Protein AF-A0A536JU07-F1 (afdb_monomer)

Secondary structure (DSSP, 8-state):
-----PPPGGGEEEETTTTEEEEEEEEEEEEE-SSHHHHHTTTTSTT-----EEEEEEEEEEEEEEEEEEEEEETTTTEEEEEEEEEEEEEEEEEETTEEEE--SSS---S--EEEEEE-GGGTT--

pLDDT: mean 91.34, std 8.55, range [46.34, 98.5]

Radius of gyration: 18.4 Å; Cα contacts (8 Å, |Δi|>4): 247; chains: 1; bounding box: 50×33×42 Å

Foldseek 3Di:
DDDDDDDDPVQWDDDVVQQKIKGWDFFDKDWALPDDCQQQVPPPDGNDHHDTFIKTKIKIKMWHAFPDWDWDADVVQQKTKIKTWTDMFMWMKMDTVVDIDTDDRPPDDDPTDMDIDMDDRVCSVPD

Structure (mmCIF, N/CA/C/O backbone):
data_AF-A0A536JU07-F1
#
_entry.id   AF-A0A536JU07-F1
#
loop_
_atom_site.group_PDB
_atom_site.id
_atom_site.type_symbol
_atom_site.label_atom_id
_atom_site.label_alt_id
_atom_site.label_comp_id
_atom_site.label_asym_id
_atom_site.label_entity_id
_atom_site.label_seq_id
_atom_site.pdbx_PDB_ins_code
_atom_site.Cartn_x
_atom_site.Cartn_y
_atom_site.Cartn_z
_atom_site.occupancy
_atom_site.B_iso_or_equiv
_atom_site.auth_seq_id
_atom_site.auth_comp_id
_atom_site.auth_asym_id
_atom_site.auth_atom_id
_atom_site.pdbx_PDB_model_num
ATOM 1 N N . MET A 1 1 ? -3.794 5.407 8.564 1.00 46.34 1 MET A N 1
ATOM 2 C CA . MET A 1 1 ? -2.808 5.156 9.635 1.00 46.34 1 MET A CA 1
ATOM 3 C C . MET A 1 1 ? -2.312 3.735 9.500 1.00 46.34 1 MET A C 1
ATOM 5 O O . MET A 1 1 ? -3.129 2.852 9.273 1.00 46.34 1 MET A O 1
ATOM 9 N N . PHE A 1 2 ? -0.996 3.550 9.573 1.00 47.53 2 PHE A N 1
ATOM 10 C CA . PHE A 1 2 ? -0.356 2.268 9.321 1.00 47.53 2 PHE A CA 1
ATOM 11 C C . PHE A 1 2 ? -0.272 1.451 10.603 1.00 47.53 2 PHE A C 1
ATOM 13 O O . PHE A 1 2 ? 0.464 1.775 11.529 1.00 47.53 2 PHE A O 1
ATOM 20 N N . TRP A 1 3 ? -1.045 0.378 10.620 1.00 63.59 3 TRP A N 1
ATOM 21 C CA . TRP A 1 3 ? -0.853 -0.753 11.511 1.00 63.59 3 TRP A CA 1
ATOM 22 C C . TRP A 1 3 ? -0.206 -1.841 10.684 1.00 63.59 3 TRP A C 1
ATOM 24 O O . TRP A 1 3 ? -0.701 -2.158 9.600 1.00 63.59 3 TRP A O 1
ATOM 34 N N . THR A 1 4 ? 0.856 -2.443 11.195 1.00 74.94 4 THR A N 1
ATOM 35 C CA . THR A 1 4 ? 1.378 -3.657 10.581 1.00 74.94 4 THR A CA 1
ATOM 36 C C . THR A 1 4 ? 0.538 -4.818 11.081 1.00 74.94 4 THR A C 1
ATOM 38 O O . THR A 1 4 ? 0.648 -5.229 12.235 1.00 74.94 4 THR A O 1
ATOM 41 N N . ILE A 1 5 ? -0.332 -5.329 10.219 1.00 87.00 5 ILE A N 1
ATOM 42 C CA . ILE A 1 5 ? -0.992 -6.614 10.432 1.00 87.00 5 ILE A CA 1
ATOM 43 C C . ILE A 1 5 ? -0.338 -7.647 9.525 1.00 87.00 5 ILE A C 1
ATOM 45 O O . ILE A 1 5 ? 0.077 -7.337 8.407 1.00 87.00 5 ILE A O 1
ATOM 49 N N . ARG A 1 6 ? -0.262 -8.891 9.994 1.00 88.56 6 ARG A N 1
ATOM 50 C CA . ARG A 1 6 ? 0.163 -9.996 9.140 1.00 88.56 6 ARG A CA 1
ATOM 51 C C . ARG A 1 6 ? -0.971 -10.332 8.175 1.00 88.56 6 ARG A C 1
ATOM 53 O O . ARG A 1 6 ? -2.030 -10.778 8.610 1.00 88.56 6 ARG A O 1
ATOM 60 N N . ALA A 1 7 ? -0.734 -10.146 6.882 1.00 90.44 7 ALA A N 1
ATOM 61 C CA . ALA A 1 7 ? -1.598 -10.708 5.855 1.00 90.44 7 ALA A CA 1
ATOM 62 C C . ALA A 1 7 ? -1.365 -12.229 5.769 1.00 90.44 7 ALA A C 1
ATOM 64 O O . ALA A 1 7 ? -0.208 -12.664 5.821 1.00 90.44 7 ALA A O 1
ATOM 65 N N . PRO A 1 8 ? -2.419 -13.055 5.660 1.00 93.50 8 PRO A N 1
ATOM 66 C CA . PRO A 1 8 ? -2.246 -14.444 5.267 1.00 93.50 8 PRO A CA 1
ATOM 67 C C . PRO A 1 8 ? -1.720 -14.496 3.829 1.00 93.50 8 PRO A C 1
ATOM 69 O O . PRO A 1 8 ? -2.009 -13.614 3.025 1.00 93.50 8 PRO A O 1
ATOM 72 N N . GLU A 1 9 ? -0.975 -15.543 3.489 1.00 93.94 9 GLU A N 1
ATOM 73 C CA . GLU A 1 9 ? -0.433 -15.722 2.135 1.00 93.94 9 GLU A CA 1
ATOM 74 C C . GLU A 1 9 ? -1.542 -15.707 1.071 1.00 93.94 9 GLU A C 1
ATOM 76 O O . GLU A 1 9 ? -1.408 -15.069 0.034 1.00 93.94 9 GLU A O 1
ATOM 81 N N . SER A 1 10 ? -2.701 -16.290 1.389 1.00 95.75 10 SER A N 1
ATOM 82 C CA . SER A 1 10 ? -3.889 -16.294 0.529 1.00 95.75 10 SER A CA 1
ATOM 83 C C . SER A 1 10 ? -4.526 -14.921 0.292 1.00 95.75 10 SER A C 1
ATOM 85 O O . SER A 1 10 ? -5.389 -14.798 -0.573 1.00 95.75 10 SER A O 1
ATOM 87 N N . ALA A 1 11 ? -4.149 -13.884 1.046 1.00 96.50 11 ALA A N 1
ATOM 88 C CA . ALA A 1 11 ? -4.634 -12.531 0.793 1.00 96.50 11 ALA A CA 1
ATOM 89 C C . ALA A 1 11 ? -3.946 -11.888 -0.414 1.00 96.50 11 ALA A C 1
ATOM 91 O O . ALA A 1 11 ? -4.477 -10.913 -0.948 1.00 96.50 11 ALA A O 1
ATOM 92 N N . VAL A 1 12 ? -2.778 -12.393 -0.823 1.00 96.31 12 VAL A N 1
ATOM 93 C CA . VAL A 1 12 ? -1.932 -11.779 -1.846 1.00 96.31 12 VAL A CA 1
ATOM 94 C C . VAL A 1 12 ? -1.738 -12.744 -3.008 1.00 96.31 12 VAL A C 1
ATOM 96 O O . VAL A 1 12 ? -1.229 -13.847 -2.853 1.00 96.31 12 VAL A O 1
ATOM 99 N N . HIS A 1 13 ? -2.100 -12.293 -4.202 1.00 97.75 13 HIS A N 1
ATOM 100 C CA . HIS A 1 13 ? -1.826 -13.000 -5.447 1.00 97.75 13 HIS A CA 1
ATOM 101 C C . HIS A 1 13 ? -1.081 -12.070 -6.394 1.00 97.75 13 HIS A C 1
ATOM 103 O O . HIS A 1 13 ? -1.496 -10.926 -6.582 1.00 97.75 13 HIS A O 1
ATOM 109 N N . VAL A 1 14 ? 0.002 -12.556 -6.995 1.00 97.44 14 VAL A N 1
ATOM 110 C CA . VAL A 1 14 ? 0.839 -11.789 -7.921 1.00 97.44 14 VAL A CA 1
ATOM 111 C C . VAL A 1 14 ? 1.114 -12.639 -9.152 1.00 97.44 14 VAL A C 1
ATOM 113 O O . VAL A 1 14 ? 1.513 -13.793 -9.032 1.00 97.44 14 VAL A O 1
ATOM 116 N N . ASP A 1 15 ? 0.919 -12.049 -10.323 1.00 97.56 15 ASP A N 1
ATOM 117 C CA . ASP A 1 15 ? 1.295 -12.605 -11.617 1.00 97.56 15 ASP A CA 1
ATOM 118 C C . ASP A 1 15 ? 2.089 -11.529 -12.370 1.00 97.56 15 ASP A C 1
ATOM 120 O O . ASP A 1 15 ? 1.526 -10.587 -12.941 1.00 97.56 15 ASP A O 1
ATOM 124 N N . LEU A 1 16 ? 3.418 -11.635 -12.295 1.00 96.50 16 LEU A N 1
ATOM 125 C CA . LEU A 1 16 ? 4.340 -10.674 -12.905 1.00 96.50 16 LEU A CA 1
ATOM 126 C C . LEU A 1 16 ? 4.366 -10.797 -14.435 1.00 96.50 16 LEU A C 1
ATOM 128 O O . LEU A 1 16 ? 4.585 -9.804 -15.128 1.00 96.50 16 LEU A O 1
ATOM 132 N N . ASP A 1 17 ? 4.072 -11.971 -14.991 1.00 95.06 17 ASP A N 1
ATOM 133 C CA . ASP A 1 17 ? 4.015 -12.151 -16.442 1.00 95.06 17 ASP A CA 1
ATOM 134 C C . ASP A 1 17 ? 2.824 -11.391 -17.021 1.00 95.06 17 ASP A C 1
ATOM 136 O O . ASP A 1 17 ? 2.964 -10.659 -18.004 1.00 95.06 17 ASP A O 1
ATOM 140 N N . ARG A 1 18 ? 1.670 -11.464 -16.351 1.00 96.88 18 ARG A N 1
ATOM 141 C CA . ARG A 1 18 ? 0.456 -10.722 -16.717 1.00 96.88 18 ARG A CA 1
ATOM 142 C C . ARG A 1 18 ? 0.445 -9.275 -16.230 1.00 96.88 18 ARG A C 1
ATOM 144 O O . ARG A 1 18 ? -0.440 -8.520 -16.628 1.00 96.88 18 ARG A O 1
ATOM 151 N N . GLY A 1 19 ? 1.395 -8.876 -15.385 1.00 97.25 19 GLY A N 1
ATOM 152 C CA . GLY A 1 19 ? 1.430 -7.540 -14.796 1.00 97.25 19 GLY A CA 1
ATOM 153 C C . GLY A 1 19 ? 0.225 -7.259 -13.896 1.00 97.25 19 GLY A C 1
ATOM 154 O O . GLY A 1 19 ? -0.321 -6.155 -13.918 1.00 97.25 19 GLY A O 1
ATOM 155 N N . THR A 1 20 ? -0.230 -8.269 -13.151 1.00 98.38 20 THR A N 1
ATOM 156 C CA . 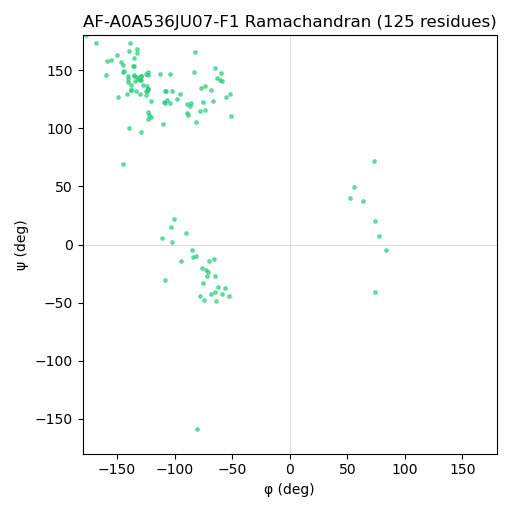THR A 1 20 ? -1.393 -8.160 -12.264 1.00 98.38 20 THR A CA 1
ATOM 157 C C . THR A 1 20 ? -1.062 -8.570 -10.840 1.00 98.38 20 THR A C 1
ATOM 159 O O . THR A 1 20 ? -0.289 -9.497 -10.610 1.00 98.38 20 THR A O 1
ATOM 162 N N . ALA A 1 21 ? -1.703 -7.921 -9.875 1.00 98.38 21 ALA A N 1
ATOM 163 C CA . ALA A 1 21 ? -1.685 -8.364 -8.489 1.00 98.38 21 ALA A CA 1
ATOM 164 C C . ALA A 1 21 ? -3.010 -8.047 -7.800 1.00 98.38 21 ALA A C 1
ATOM 166 O O . ALA A 1 21 ? -3.740 -7.139 -8.201 1.00 98.38 21 ALA A O 1
ATOM 167 N N . ARG A 1 22 ? -3.313 -8.785 -6.736 1.00 98.12 22 ARG A N 1
ATOM 168 C CA . ARG A 1 22 ? -4.461 -8.534 -5.873 1.00 98.12 22 ARG A CA 1
ATOM 169 C C . ARG A 1 22 ? -4.066 -8.706 -4.419 1.00 98.12 22 ARG A C 1
ATOM 171 O O . ARG A 1 22 ? -3.473 -9.721 -4.067 1.00 98.12 22 ARG A O 1
ATOM 178 N N . TYR A 1 23 ? -4.454 -7.747 -3.588 1.00 97.06 23 TYR A N 1
ATOM 179 C CA . TYR A 1 23 ? -4.369 -7.839 -2.138 1.00 97.06 23 TYR A CA 1
ATOM 180 C C . TYR A 1 23 ? -5.755 -7.648 -1.524 1.00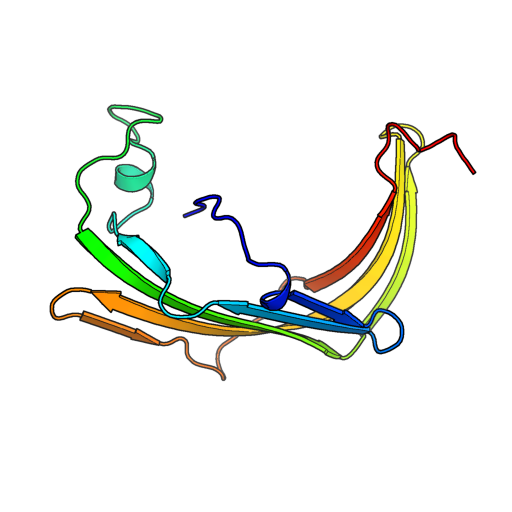 97.06 23 TYR A C 1
ATOM 182 O O . TYR A 1 23 ? -6.321 -6.554 -1.576 1.00 97.06 23 TYR A O 1
ATOM 190 N N . ARG A 1 24 ? -6.307 -8.716 -0.943 1.00 97.62 24 ARG A N 1
ATOM 191 C CA . ARG A 1 24 ? -7.656 -8.725 -0.376 1.00 97.62 24 ARG A CA 1
ATOM 192 C C . ARG A 1 24 ? -7.657 -9.170 1.077 1.00 97.62 24 ARG A C 1
ATOM 194 O O . ARG A 1 24 ? -7.185 -10.253 1.395 1.00 97.62 24 ARG A O 1
ATOM 201 N N . MET A 1 25 ? -8.288 -8.373 1.930 1.00 96.25 25 MET A N 1
ATOM 202 C CA . MET A 1 25 ? -8.537 -8.705 3.330 1.00 96.25 25 MET A CA 1
ATOM 203 C C . MET A 1 25 ? -9.992 -8.406 3.672 1.00 96.25 25 MET A C 1
ATOM 205 O O . MET A 1 25 ? -10.570 -7.434 3.183 1.00 96.25 25 MET A O 1
ATOM 209 N N . THR A 1 26 ? -10.589 -9.237 4.516 1.00 96.00 26 THR A N 1
ATOM 210 C CA . THR A 1 26 ? -11.986 -9.104 4.933 1.00 96.00 26 THR A CA 1
ATOM 211 C C . THR A 1 26 ? -12.093 -9.153 6.444 1.00 96.00 26 THR A C 1
ATOM 213 O O . THR A 1 26 ? -11.337 -9.874 7.092 1.00 96.00 26 THR A O 1
ATOM 216 N N . ASP A 1 27 ? -13.035 -8.384 6.980 1.00 94.81 27 ASP A N 1
ATOM 217 C CA . ASP A 1 27 ? -13.419 -8.380 8.393 1.00 94.81 27 ASP A CA 1
ATOM 218 C C . ASP A 1 27 ? -12.244 -8.205 9.369 1.00 94.81 27 ASP A C 1
ATOM 220 O O . ASP A 1 27 ? -12.168 -8.817 10.435 1.00 94.81 27 ASP A O 1
ATOM 224 N N . VAL A 1 28 ? -11.303 -7.332 9.008 1.00 94.38 28 VAL A N 1
ATOM 225 C CA . VAL A 1 28 ? -10.135 -7.030 9.831 1.00 94.38 28 VAL A CA 1
ATOM 226 C C . VAL A 1 28 ? -10.538 -6.094 10.962 1.00 94.38 28 VAL A C 1
ATOM 228 O O . VAL A 1 28 ? -10.892 -4.937 10.727 1.00 94.38 28 VAL A O 1
ATOM 231 N N . GLY A 1 29 ? -10.435 -6.580 12.198 1.00 93.00 29 GLY A N 1
ATOM 232 C CA . GLY A 1 29 ? -10.614 -5.765 13.395 1.00 93.00 29 GLY A CA 1
ATOM 233 C C . GLY A 1 29 ? -9.499 -4.729 13.537 1.00 93.00 29 GLY A C 1
ATOM 234 O O . GLY A 1 29 ? -8.319 -5.077 13.590 1.00 93.00 29 GLY A O 1
ATOM 235 N N . LEU A 1 30 ? -9.874 -3.455 13.621 1.00 90.50 30 LEU A N 1
ATOM 236 C CA . LEU A 1 30 ? -8.970 -2.320 13.774 1.00 90.50 30 LEU A CA 1
ATOM 237 C C . LEU A 1 30 ? -9.461 -1.376 14.878 1.00 90.50 30 LEU A C 1
ATOM 239 O O . LEU A 1 30 ? -10.570 -1.484 15.399 1.00 90.50 30 LEU A O 1
ATOM 243 N N . ARG A 1 31 ? -8.585 -0.448 15.264 1.00 90.81 31 ARG A N 1
ATOM 244 C CA . ARG A 1 31 ? -8.912 0.654 16.169 1.00 90.81 31 ARG A CA 1
ATOM 245 C C . ARG A 1 31 ? -9.048 1.933 15.352 1.00 90.81 31 ARG A C 1
ATOM 247 O O . ARG A 1 31 ? -8.094 2.324 14.683 1.00 90.81 31 ARG A O 1
ATOM 254 N N . ASP A 1 32 ? -10.200 2.589 15.414 1.00 90.19 32 ASP A N 1
ATOM 255 C CA . ASP A 1 32 ? -10.389 3.926 14.856 1.00 90.19 32 ASP A CA 1
ATOM 256 C C . ASP A 1 32 ? -10.045 4.990 15.908 1.00 90.19 32 ASP A C 1
ATOM 258 O O . ASP A 1 32 ? -10.628 5.033 16.991 1.00 90.19 32 ASP A O 1
ATOM 262 N N . TYR A 1 33 ? -9.072 5.842 15.593 1.00 91.44 33 TYR A N 1
ATOM 263 C CA . TYR A 1 33 ? -8.620 6.938 16.455 1.00 91.44 33 TYR A CA 1
ATOM 264 C C . TYR A 1 33 ? -9.159 8.300 15.995 1.00 91.44 33 TYR A C 1
ATOM 266 O O . TYR A 1 33 ? -8.801 9.323 16.578 1.00 91.44 33 TYR A O 1
ATOM 274 N N . GLY A 1 34 ? -9.984 8.341 14.946 1.00 89.62 34 GLY A N 1
ATOM 275 C CA . GLY A 1 34 ? -10.631 9.533 14.398 1.00 89.62 34 GLY A CA 1
ATOM 276 C C . GLY A 1 34 ? -9.707 10.463 13.607 1.00 89.62 34 GLY A C 1
ATOM 277 O O . GLY A 1 34 ? -10.096 10.973 12.562 1.00 89.62 34 GLY A O 1
ATOM 278 N N . ASN A 1 35 ? -8.475 10.695 14.066 1.00 90.31 35 ASN A N 1
ATOM 279 C CA . ASN A 1 35 ? -7.500 11.535 13.369 1.00 90.31 35 ASN A CA 1
ATOM 280 C C . ASN A 1 35 ? -6.056 11.088 13.626 1.00 90.31 35 ASN A C 1
ATOM 282 O O . ASN A 1 35 ? -5.780 10.364 14.582 1.00 90.31 35 ASN A O 1
ATOM 286 N N . LEU A 1 36 ? -5.138 11.556 12.770 1.00 90.56 36 LEU A N 1
ATOM 287 C CA . LEU A 1 36 ? -3.715 11.212 12.815 1.00 90.56 36 LEU A CA 1
ATOM 288 C C . LEU A 1 36 ? -3.023 11.665 14.109 1.00 90.56 36 LEU A C 1
ATOM 290 O O . LEU A 1 36 ? -2.168 10.945 14.607 1.00 90.56 36 LEU A O 1
ATOM 294 N N . ALA A 1 37 ? -3.387 12.819 14.667 1.00 92.75 37 ALA A N 1
ATOM 295 C CA . ALA A 1 37 ? -2.756 13.331 15.881 1.00 92.75 37 ALA A CA 1
ATOM 296 C C . ALA A 1 37 ? -3.019 12.406 17.083 1.00 92.75 37 ALA A C 1
ATOM 298 O O . ALA A 1 37 ? -2.080 11.973 17.742 1.00 92.75 37 ALA A O 1
ATOM 299 N N . ASN A 1 38 ? -4.274 12.007 17.307 1.00 93.12 38 ASN A N 1
ATOM 300 C CA . ASN A 1 38 ? -4.666 11.078 18.374 1.00 93.12 38 ASN A CA 1
ATOM 301 C C . ASN A 1 38 ? -4.069 9.673 18.179 1.00 93.12 38 ASN A C 1
ATOM 303 O O . ASN A 1 38 ? -3.585 9.036 19.110 1.00 93.12 38 ASN A O 1
ATOM 307 N N . ALA A 1 39 ? -4.075 9.225 16.932 1.00 91.25 39 ALA A N 1
ATOM 308 C CA . ALA A 1 39 ? -3.502 7.989 16.431 1.00 91.25 39 ALA A CA 1
ATOM 309 C C . ALA A 1 39 ? -2.027 7.749 16.790 1.00 91.25 39 ALA A C 1
ATOM 311 O O . ALA A 1 39 ? -1.656 6.640 17.168 1.00 91.25 39 ALA A O 1
ATOM 312 N N . ILE A 1 40 ? -1.195 8.785 16.662 1.00 91.94 40 ILE A N 1
ATOM 313 C CA . ILE A 1 40 ? 0.253 8.712 16.927 1.00 91.94 40 ILE A CA 1
ATOM 314 C C . ILE A 1 40 ? 0.663 9.498 18.181 1.00 91.94 40 ILE A C 1
ATOM 316 O O . ILE A 1 40 ? 1.850 9.615 18.476 1.00 91.94 40 ILE A O 1
ATOM 320 N N . GLY A 1 41 ? -0.312 10.040 18.916 1.00 92.06 41 GLY A N 1
ATOM 321 C CA . GLY A 1 41 ? -0.117 10.760 20.172 1.00 92.06 41 GLY A CA 1
ATOM 322 C C . GLY A 1 41 ? 0.473 12.168 20.042 1.00 92.06 41 GLY A C 1
ATOM 323 O O . GLY A 1 41 ? 1.014 12.689 21.011 1.00 92.06 41 GLY A O 1
ATOM 324 N N . LEU A 1 42 ? 0.396 12.821 18.881 1.00 91.38 42 LEU A N 1
ATOM 325 C CA . LEU A 1 42 ? 0.921 14.182 18.722 1.00 91.38 42 LEU A CA 1
ATOM 326 C C . LEU A 1 42 ? -0.065 15.267 19.195 1.00 91.38 42 LEU A C 1
ATOM 328 O O . LEU A 1 42 ? -1.274 15.110 19.034 1.00 91.38 42 LEU A O 1
ATOM 332 N N . PRO A 1 43 ? 0.440 16.404 19.717 1.00 89.81 43 PRO A N 1
ATOM 333 C CA . PRO A 1 43 ? 1.835 16.657 20.108 1.00 89.81 43 PRO A CA 1
ATOM 334 C C . PRO A 1 43 ? 2.168 16.161 21.531 1.00 89.81 43 PRO A C 1
ATOM 336 O O . PRO A 1 43 ? 3.331 16.152 21.916 1.00 89.81 43 PRO A O 1
ATOM 339 N N . ALA A 1 44 ? 1.160 15.781 22.322 1.00 90.81 44 ALA A N 1
ATOM 340 C CA . ALA A 1 44 ? 1.283 15.645 23.774 1.00 90.81 44 ALA A CA 1
ATOM 341 C C . ALA A 1 44 ? 2.037 14.390 24.255 1.00 90.81 44 ALA A C 1
ATOM 343 O O . ALA A 1 44 ? 2.683 14.440 25.293 1.00 90.81 44 ALA A O 1
ATOM 344 N N . ASN A 1 45 ? 1.935 13.265 23.541 1.00 91.44 45 ASN A N 1
ATOM 345 C CA . ASN A 1 45 ? 2.540 11.977 23.899 1.00 91.44 45 ASN A CA 1
ATOM 346 C C . ASN A 1 45 ? 2.998 11.197 22.643 1.00 91.44 45 ASN A C 1
ATOM 348 O O . ASN A 1 45 ? 2.388 10.177 22.307 1.00 91.44 45 ASN A O 1
ATOM 352 N N . PRO A 1 46 ? 4.038 11.655 21.922 1.00 92.75 46 PRO A N 1
ATOM 353 C CA . PRO A 1 46 ? 4.477 11.029 20.675 1.00 92.75 46 PRO A CA 1
ATOM 354 C C . PRO A 1 46 ? 4.707 9.517 20.823 1.00 92.75 46 PRO A C 1
ATOM 356 O O . PRO A 1 46 ? 5.388 9.065 21.741 1.00 92.75 46 PRO A O 1
ATOM 359 N N . GLY A 1 47 ? 4.121 8.727 19.923 1.00 89.25 47 GLY A N 1
ATOM 360 C CA . GLY A 1 47 ? 4.216 7.265 19.925 1.00 89.25 47 GLY A CA 1
ATOM 361 C C . GLY A 1 47 ? 3.226 6.554 20.853 1.00 89.25 47 GLY A C 1
ATOM 362 O O . GLY A 1 47 ? 3.144 5.327 20.810 1.00 89.25 47 GLY A O 1
ATOM 363 N N . ARG A 1 48 ? 2.438 7.288 21.654 1.00 91.69 48 ARG A N 1
ATOM 364 C CA . ARG A 1 48 ? 1.388 6.720 22.509 1.00 91.69 48 ARG A CA 1
ATOM 365 C C . ARG A 1 48 ? -0.002 7.101 21.984 1.00 91.69 48 ARG A C 1
ATOM 367 O O . ARG A 1 48 ? -0.446 8.226 22.214 1.00 91.69 48 ARG A O 1
ATOM 374 N N . PRO A 1 49 ? -0.712 6.169 21.325 1.00 91.06 49 PRO A N 1
ATOM 375 C CA . PRO A 1 49 ? -2.054 6.426 20.822 1.00 91.06 49 PRO A CA 1
ATOM 376 C C . PRO A 1 49 ? -3.027 6.775 21.956 1.00 91.06 49 PRO A C 1
ATOM 378 O O . PRO A 1 49 ? -2.962 6.187 23.040 1.00 91.06 49 PRO A O 1
ATOM 381 N N . GLY A 1 50 ? -3.935 7.716 21.702 1.00 93.06 50 GLY A N 1
ATOM 382 C CA . GLY A 1 50 ? -5.009 8.070 22.630 1.00 93.06 50 GLY A CA 1
ATOM 383 C C . GLY A 1 50 ? -6.207 7.108 22.573 1.00 93.06 50 GLY A C 1
ATOM 384 O O . GLY A 1 50 ? -6.074 5.960 22.143 1.00 93.06 50 GLY A O 1
ATOM 385 N N . PRO A 1 51 ? -7.400 7.530 23.026 1.00 93.94 51 PRO A N 1
ATOM 386 C CA . PRO A 1 51 ? -8.607 6.709 22.958 1.00 93.94 51 PRO A CA 1
ATOM 387 C C . PRO A 1 51 ? -8.972 6.317 21.521 1.00 93.94 51 PRO A C 1
ATOM 389 O O . PRO A 1 51 ? -8.772 7.089 20.584 1.00 93.94 51 PRO A O 1
ATOM 392 N N . SER A 1 52 ? -9.551 5.128 21.358 1.00 92.50 52 SER A N 1
ATOM 393 C CA . SER A 1 52 ? -10.028 4.619 20.068 1.00 92.50 52 SER A CA 1
ATOM 394 C C . SER A 1 52 ? -11.357 3.893 20.213 1.00 92.50 52 SER A C 1
ATOM 396 O O . SER A 1 52 ? -11.773 3.543 21.321 1.00 92.50 52 SER A O 1
ATOM 398 N N . LYS A 1 53 ? -12.005 3.650 19.080 1.00 93.31 53 LYS A N 1
ATOM 399 C CA . LYS A 1 53 ? -13.205 2.829 18.967 1.00 93.31 53 LYS A CA 1
ATOM 400 C C . LYS A 1 53 ? -12.896 1.552 18.179 1.00 93.31 53 LYS A C 1
ATOM 402 O O . LYS A 1 53 ? -12.053 1.584 17.281 1.00 93.31 53 LYS A O 1
ATOM 407 N N . PRO A 1 54 ? -13.543 0.420 18.496 1.00 94.31 54 PRO A N 1
ATOM 408 C CA . PRO A 1 54 ? -13.416 -0.780 17.683 1.00 94.31 54 PRO A CA 1
ATOM 409 C C . PRO A 1 54 ? -14.093 -0.564 16.326 1.00 94.31 54 PRO A C 1
ATOM 411 O O . PRO A 1 54 ? -15.237 -0.108 16.260 1.00 94.31 54 PRO A O 1
ATOM 414 N N . SER A 1 55 ? -13.398 -0.933 15.257 1.00 93.81 55 SER A N 1
ATOM 415 C CA . SER A 1 55 ? -13.907 -0.904 13.891 1.00 93.81 55 SER A CA 1
ATOM 416 C C . SER A 1 55 ? -13.545 -2.185 13.147 1.00 93.81 55 SER A C 1
ATOM 418 O O . SER A 1 55 ? -12.667 -2.943 13.560 1.00 93.81 55 SER A O 1
ATOM 420 N N . THR A 1 56 ? -14.259 -2.458 12.062 1.00 95.56 56 THR A N 1
ATOM 421 C CA . THR A 1 56 ? -13.991 -3.582 11.160 1.00 95.56 56 THR A CA 1
ATOM 422 C C . THR A 1 56 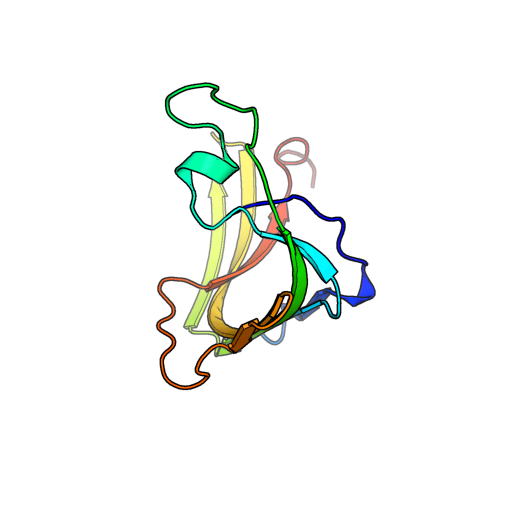? -13.789 -3.045 9.757 1.00 95.56 56 THR A C 1
ATOM 424 O O . THR A 1 56 ? -14.552 -2.193 9.305 1.00 95.56 56 THR A O 1
ATOM 427 N N . VAL A 1 57 ? -12.752 -3.515 9.069 1.00 94.62 57 VAL A N 1
ATOM 428 C CA . VAL A 1 57 ? -12.365 -3.011 7.751 1.00 94.62 57 VAL A CA 1
ATOM 429 C C . VAL A 1 57 ? -12.170 -4.161 6.771 1.00 94.62 57 VAL A C 1
ATOM 431 O O . VAL A 1 57 ? -11.639 -5.211 7.118 1.00 94.62 57 VAL A O 1
ATOM 434 N N . SER A 1 58 ? -12.583 -3.945 5.526 1.00 95.75 58 SER A N 1
ATOM 435 C CA . SER A 1 58 ? -12.317 -4.842 4.400 1.00 95.75 58 SER A CA 1
ATOM 436 C C . SER A 1 58 ? -11.745 -4.053 3.232 1.00 95.75 58 SER A C 1
ATOM 438 O O . SER A 1 58 ? -12.149 -2.910 3.004 1.00 95.75 58 SER A O 1
ATOM 440 N N . TRP A 1 59 ? -10.834 -4.664 2.479 1.00 95.50 59 TRP A N 1
ATOM 441 C CA . TRP A 1 59 ? -10.296 -4.083 1.256 1.00 95.50 59 TRP A CA 1
ATOM 442 C C . TRP A 1 59 ? -10.005 -5.116 0.176 1.00 95.50 59 TRP A C 1
ATOM 444 O O . TRP A 1 59 ? -9.737 -6.284 0.454 1.00 95.50 59 TRP A O 1
ATOM 454 N N . ASP A 1 60 ? -10.039 -4.650 -1.065 1.00 97.06 60 ASP A N 1
ATOM 455 C CA . ASP A 1 60 ? -9.637 -5.370 -2.265 1.00 97.06 60 ASP A CA 1
ATOM 456 C C . ASP A 1 60 ? -8.879 -4.393 -3.168 1.00 97.06 60 ASP A C 1
ATOM 458 O O . ASP A 1 60 ? -9.472 -3.536 -3.821 1.00 97.06 60 ASP A O 1
ATOM 462 N N . LEU A 1 61 ? -7.552 -4.487 -3.131 1.00 96.50 61 LEU A N 1
ATOM 463 C CA . LEU A 1 61 ? -6.640 -3.698 -3.946 1.00 96.50 61 LEU A CA 1
ATOM 464 C C . LEU A 1 61 ? -6.219 -4.526 -5.157 1.00 96.50 61 LEU A C 1
ATOM 466 O O . LEU A 1 61 ? -5.700 -5.630 -4.998 1.00 96.50 61 LEU A O 1
ATOM 470 N N . ARG A 1 62 ? -6.415 -3.993 -6.360 1.00 97.75 62 ARG A N 1
ATOM 471 C CA . ARG A 1 62 ? -6.117 -4.672 -7.625 1.00 97.75 62 ARG A CA 1
ATOM 472 C C . ARG A 1 62 ? -5.165 -3.835 -8.459 1.00 97.75 62 ARG A C 1
ATOM 474 O O . ARG A 1 62 ? -5.423 -2.657 -8.668 1.00 97.75 62 ARG A O 1
ATOM 481 N N . PHE A 1 63 ? -4.117 -4.463 -8.971 1.00 98.50 63 PHE A N 1
ATOM 482 C CA . PHE A 1 63 ? -3.141 -3.884 -9.889 1.00 98.50 63 PHE A CA 1
ATOM 483 C C . PHE A 1 63 ? -3.344 -4.489 -11.273 1.00 98.50 63 PHE A C 1
ATOM 485 O O . PHE A 1 63 ? -3.476 -5.711 -11.397 1.00 98.50 63 PHE A O 1
ATOM 492 N N . SER A 1 64 ? -3.401 -3.648 -12.303 1.00 97.62 64 SER A N 1
ATOM 493 C CA . SER A 1 64 ? -3.552 -4.079 -13.699 1.00 97.62 64 SER A CA 1
ATOM 494 C C . SER A 1 64 ? -3.296 -2.921 -14.664 1.00 97.62 64 SER A C 1
ATOM 496 O O . SER A 1 64 ? -3.156 -1.779 -14.236 1.00 97.62 64 SER A O 1
ATOM 498 N N . GLY A 1 65 ? -3.275 -3.199 -15.970 1.00 97.19 65 GLY A N 1
ATOM 499 C CA . GLY A 1 65 ? -3.064 -2.167 -16.986 1.00 97.19 65 GLY A CA 1
ATOM 500 C C . GLY A 1 65 ? -1.610 -1.712 -16.995 1.00 97.19 65 GLY A C 1
ATOM 501 O O . GLY A 1 65 ? -1.293 -0.628 -16.518 1.00 97.19 65 GLY A O 1
ATOM 502 N N . ILE A 1 66 ? -0.731 -2.584 -17.492 1.00 97.62 66 ILE A N 1
ATOM 503 C CA . ILE A 1 66 ? 0.705 -2.317 -17.606 1.00 97.62 66 ILE A CA 1
ATOM 504 C C . ILE A 1 66 ? 0.919 -1.031 -18.407 1.00 97.62 66 ILE A C 1
ATOM 506 O O . ILE A 1 66 ? 0.442 -0.924 -19.536 1.00 97.62 66 ILE A O 1
ATOM 510 N N . THR A 1 67 ? 1.676 -0.095 -17.842 1.00 96.81 67 THR A N 1
ATOM 511 C CA . THR A 1 67 ? 2.107 1.128 -18.533 1.00 96.81 67 THR A CA 1
ATOM 512 C C . THR A 1 67 ? 3.595 1.110 -18.859 1.00 96.81 67 THR A C 1
ATOM 514 O O . THR A 1 67 ? 3.997 1.688 -19.862 1.00 96.81 67 THR A O 1
ATOM 517 N N . ALA A 1 68 ? 4.409 0.437 -18.039 1.00 96.69 68 ALA A N 1
ATOM 518 C CA . ALA A 1 68 ? 5.847 0.296 -18.248 1.00 96.69 68 ALA A CA 1
ATOM 519 C C . ALA A 1 68 ? 6.393 -0.966 -17.564 1.00 96.69 68 ALA A C 1
ATOM 521 O O . ALA A 1 68 ? 5.789 -1.493 -16.62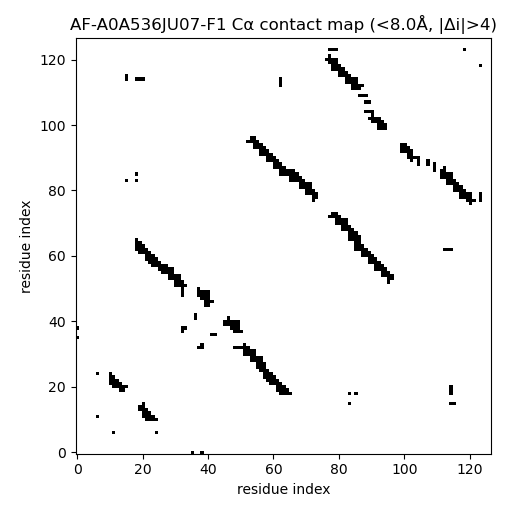4 1.00 96.69 68 ALA A O 1
ATOM 522 N N . ARG A 1 69 ? 7.550 -1.437 -18.035 1.00 97.06 69 ARG A N 1
ATOM 523 C CA . ARG A 1 69 ? 8.373 -2.464 -17.386 1.00 97.06 69 ARG A CA 1
ATOM 524 C C . ARG A 1 69 ? 9.800 -1.955 -17.318 1.00 97.06 69 ARG A C 1
ATOM 526 O O . ARG A 1 69 ? 10.332 -1.530 -18.340 1.00 97.06 69 ARG A O 1
ATOM 533 N N . GLU A 1 70 ? 10.398 -2.017 -16.140 1.00 94.38 70 GLU A N 1
ATOM 534 C CA . GLU A 1 70 ? 11.727 -1.475 -15.888 1.00 94.38 70 GLU A CA 1
ATOM 535 C C . GLU A 1 70 ? 12.509 -2.407 -14.968 1.00 94.38 70 GLU A C 1
ATOM 537 O O . GLU A 1 70 ? 11.970 -2.939 -13.997 1.00 94.38 70 GLU A O 1
ATOM 542 N N . SER A 1 71 ? 13.791 -2.579 -15.270 1.00 94.00 71 SER A N 1
ATOM 543 C CA . SER A 1 71 ? 14.746 -3.212 -14.366 1.00 94.00 71 SER A CA 1
ATOM 544 C C . SER A 1 71 ? 15.664 -2.127 -13.824 1.00 94.00 71 SER A C 1
ATOM 546 O O . SER A 1 71 ? 16.186 -1.309 -14.583 1.00 94.00 71 SER A O 1
ATOM 548 N N . PHE A 1 72 ? 15.859 -2.117 -12.512 1.00 89.06 72 PHE A N 1
ATOM 549 C CA . PHE A 1 72 ? 16.682 -1.131 -11.827 1.00 89.06 72 PHE A CA 1
ATOM 550 C C . PHE A 1 72 ? 17.691 -1.832 -10.923 1.00 89.06 72 PHE A C 1
ATOM 552 O O . PHE A 1 72 ? 17.369 -2.837 -10.292 1.00 89.06 72 PHE A O 1
ATOM 559 N N . SER A 1 73 ? 18.910 -1.301 -10.859 1.00 90.88 73 SER A N 1
ATOM 560 C CA . SER A 1 73 ? 19.956 -1.772 -9.957 1.00 90.88 73 SER A CA 1
ATOM 561 C C . SER A 1 73 ? 20.736 -0.584 -9.414 1.00 90.88 73 SER A C 1
ATOM 563 O O . SER A 1 73 ? 21.245 0.230 -10.181 1.00 90.88 73 SER A O 1
ATOM 565 N N . ASP A 1 74 ? 20.887 -0.529 -8.096 1.00 88.88 74 ASP A N 1
ATOM 566 C CA . ASP A 1 74 ? 21.687 0.462 -7.387 1.00 88.88 74 ASP A CA 1
ATOM 567 C C . ASP A 1 74 ? 22.734 -0.259 -6.541 1.00 88.88 74 ASP A C 1
ATOM 569 O O . ASP A 1 74 ? 22.420 -0.873 -5.524 1.00 88.88 74 ASP A O 1
ATOM 573 N N . ALA A 1 75 ? 23.995 -0.185 -6.966 1.00 88.94 75 ALA A N 1
ATOM 574 C CA . ALA A 1 75 ? 25.109 -0.798 -6.246 1.00 88.94 75 ALA A CA 1
ATOM 575 C C . ALA A 1 75 ? 25.480 -0.046 -4.954 1.00 88.94 75 ALA A C 1
ATOM 577 O O . ALA A 1 75 ? 26.068 -0.638 -4.051 1.00 88.94 75 ALA A O 1
ATOM 578 N N . THR A 1 76 ? 25.120 1.236 -4.840 1.00 90.19 76 THR A N 1
ATOM 579 C CA . THR A 1 76 ? 25.367 2.050 -3.640 1.00 90.19 76 THR A CA 1
ATOM 580 C C . THR A 1 76 ? 24.410 1.646 -2.525 1.00 90.19 76 THR A C 1
ATOM 582 O O . THR A 1 76 ? 24.832 1.402 -1.396 1.00 90.19 76 THR A O 1
ATOM 585 N N . LEU A 1 77 ? 23.121 1.530 -2.855 1.00 87.19 77 LEU A N 1
ATOM 586 C CA . LEU A 1 77 ? 22.074 1.057 -1.943 1.00 87.19 77 LEU A CA 1
ATOM 587 C C . LEU A 1 77 ? 21.959 -0.474 -1.913 1.00 87.19 77 LEU A C 1
ATOM 589 O O . LEU A 1 77 ? 21.223 -1.026 -1.095 1.00 87.19 77 LEU A O 1
ATOM 593 N N . ARG A 1 78 ? 22.731 -1.146 -2.771 1.00 89.88 78 ARG A N 1
ATOM 594 C CA . ARG A 1 78 ? 22.836 -2.595 -2.918 1.00 89.88 78 ARG A CA 1
ATOM 595 C C . ARG A 1 78 ? 21.485 -3.250 -3.187 1.00 89.88 78 ARG A C 1
ATOM 597 O O . ARG A 1 78 ? 21.168 -4.221 -2.531 1.00 89.88 78 ARG A O 1
ATOM 604 N N . PHE A 1 79 ? 20.672 -2.784 -4.126 1.00 90.25 79 PHE A N 1
ATOM 605 C CA . PHE A 1 79 ? 19.452 -3.514 -4.501 1.00 90.25 79 PHE A CA 1
ATOM 606 C C . PHE A 1 79 ? 19.275 -3.579 -6.008 1.00 90.25 79 PHE A C 1
ATOM 608 O O . PHE A 1 79 ? 19.761 -2.722 -6.741 1.00 90.25 79 PHE A O 1
ATOM 615 N N . ALA A 1 80 ? 18.582 -4.616 -6.462 1.00 92.62 80 ALA A N 1
ATOM 616 C CA . ALA A 1 80 ? 18.185 -4.762 -7.851 1.00 92.62 80 ALA A CA 1
ATOM 617 C C . ALA A 1 80 ? 16.775 -5.337 -7.918 1.00 92.62 80 ALA A C 1
ATOM 619 O O . ALA A 1 80 ? 16.403 -6.175 -7.092 1.00 92.62 80 ALA A O 1
ATOM 620 N N . GLY A 1 81 ? 15.995 -4.916 -8.903 1.00 92.94 81 GLY A N 1
ATOM 621 C CA . GLY A 1 81 ? 14.622 -5.365 -9.044 1.00 92.94 81 GLY A CA 1
ATOM 622 C C . GLY A 1 81 ? 14.077 -5.198 -10.449 1.00 92.94 81 GLY A C 1
ATOM 623 O O . GLY A 1 81 ? 14.553 -4.377 -11.232 1.00 92.94 81 GLY A O 1
ATOM 624 N N . ASP A 1 82 ? 13.052 -5.995 -10.727 1.00 95.31 82 ASP A N 1
ATOM 625 C CA . ASP A 1 82 ? 12.217 -5.876 -11.914 1.00 95.31 82 ASP A CA 1
ATOM 626 C C . ASP A 1 82 ? 10.851 -5.360 -11.472 1.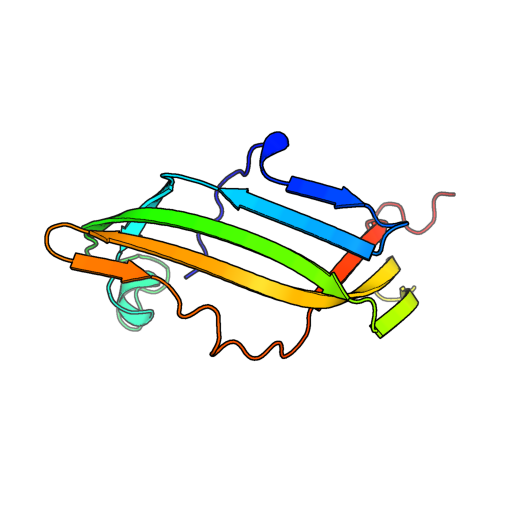00 95.31 82 ASP A C 1
ATOM 628 O O . ASP A 1 82 ? 10.179 -5.986 -10.642 1.00 95.31 82 ASP A O 1
ATOM 632 N N . TYR A 1 83 ? 10.436 -4.235 -12.041 1.00 95.50 83 TYR A N 1
ATOM 633 C CA . TYR A 1 83 ? 9.211 -3.537 -11.686 1.00 95.50 83 TYR A CA 1
ATOM 634 C C . TYR A 1 83 ? 8.319 -3.364 -12.912 1.00 95.50 83 TYR A C 1
ATOM 636 O O . TYR A 1 83 ? 8.761 -3.179 -14.046 1.00 95.50 83 TYR A O 1
ATOM 644 N N . ILE A 1 84 ? 7.019 -3.423 -12.666 1.00 97.81 84 ILE A N 1
ATOM 645 C CA . ILE A 1 84 ? 5.967 -3.230 -13.648 1.00 97.81 84 ILE A CA 1
ATOM 646 C C . ILE A 1 84 ? 5.107 -2.094 -13.127 1.00 97.81 84 ILE A C 1
ATOM 648 O O . ILE A 1 84 ? 4.454 -2.224 -12.087 1.00 97.81 84 ILE A O 1
ATOM 652 N N . GLN A 1 85 ? 5.111 -0.979 -13.849 1.00 97.81 85 GLN A N 1
ATOM 653 C CA . GLN A 1 85 ? 4.199 0.114 -13.568 1.00 97.81 85 GLN A CA 1
ATOM 654 C C . GLN A 1 85 ? 2.815 -0.242 -14.107 1.00 97.81 85 GLN A C 1
ATOM 656 O O . GLN A 1 85 ? 2.667 -0.759 -15.218 1.00 97.81 85 GLN A O 1
ATOM 661 N N . THR A 1 86 ? 1.800 0.007 -13.289 1.00 97.81 86 THR A N 1
ATOM 662 C CA . THR A 1 86 ? 0.409 -0.375 -13.538 1.00 97.81 86 THR A CA 1
ATOM 663 C C . THR A 1 86 ? -0.534 0.754 -13.130 1.00 97.81 86 THR A C 1
ATOM 665 O O . THR A 1 86 ? -0.123 1.749 -12.530 1.00 97.81 86 THR A O 1
ATOM 668 N N . GLY A 1 87 ? -1.819 0.589 -13.426 1.00 97.44 87 GLY A N 1
ATOM 669 C CA . GLY A 1 87 ? -2.881 1.210 -12.646 1.00 97.44 87 GLY A CA 1
ATOM 670 C C . GLY A 1 87 ? -3.208 0.390 -11.393 1.00 97.44 87 GLY A C 1
ATOM 671 O O . GLY A 1 87 ? -2.865 -0.790 -11.281 1.00 97.44 87 GLY A O 1
ATOM 672 N N . ALA A 1 88 ? -3.934 1.004 -10.462 1.00 96.81 88 ALA A N 1
ATOM 673 C CA . ALA A 1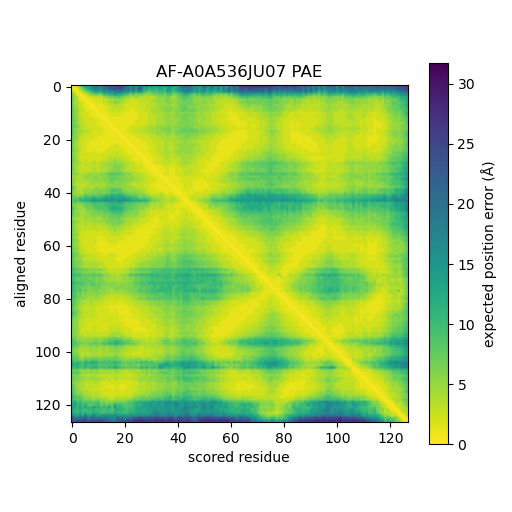 88 ? -4.484 0.330 -9.295 1.00 96.81 88 ALA A CA 1
ATOM 674 C C . ALA A 1 88 ? -5.931 0.756 -9.027 1.00 96.81 88 ALA A C 1
ATOM 676 O O . ALA A 1 88 ? -6.349 1.857 -9.374 1.00 96.81 88 ALA A O 1
ATOM 677 N N . HIS A 1 89 ? -6.690 -0.121 -8.381 1.00 96.31 89 HIS A N 1
ATOM 678 C CA . HIS A 1 89 ? -8.050 0.151 -7.930 1.00 96.31 89 HIS A CA 1
ATOM 679 C C . HIS A 1 89 ? -8.254 -0.412 -6.527 1.00 96.31 89 HIS A C 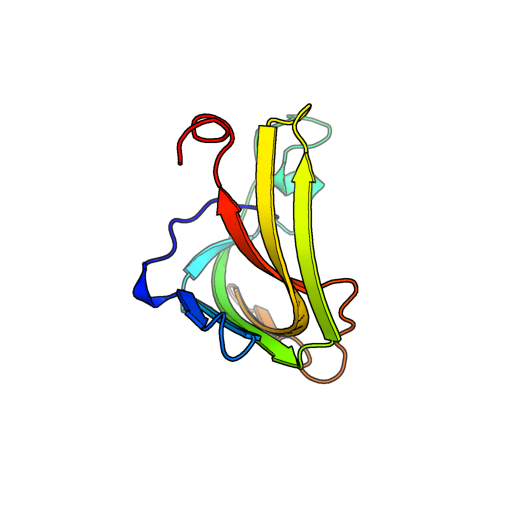1
ATOM 681 O O . HIS A 1 89 ? -7.862 -1.550 -6.266 1.00 96.31 89 HIS A O 1
ATOM 687 N N . LEU A 1 90 ? -8.832 0.386 -5.627 1.00 95.38 90 LEU A N 1
ATOM 688 C CA . LEU A 1 90 ? -9.067 0.025 -4.231 1.00 95.38 90 LEU A CA 1
ATOM 689 C C . LEU A 1 90 ? -10.558 0.073 -3.884 1.00 95.38 90 LEU A C 1
ATOM 691 O O . LEU A 1 90 ? -11.143 1.143 -3.690 1.00 95.38 90 LEU A O 1
ATOM 695 N N . ASP A 1 91 ? -11.155 -1.090 -3.663 1.00 95.44 91 ASP A N 1
ATOM 696 C CA . ASP A 1 91 ? -12.406 -1.174 -2.917 1.00 95.44 91 ASP A CA 1
ATOM 697 C C . ASP A 1 91 ? -12.081 -1.242 -1.427 1.00 95.44 91 ASP A C 1
ATOM 699 O O . ASP A 1 91 ? -11.378 -2.144 -0.980 1.00 95.44 91 ASP A O 1
ATOM 703 N N . TRP A 1 92 ? -12.590 -0.297 -0.642 1.00 94.88 92 TRP A N 1
ATOM 704 C CA . TRP A 1 92 ? -12.366 -0.227 0.799 1.00 94.88 92 TRP A CA 1
ATOM 705 C C . TRP A 1 92 ? -13.681 0.036 1.517 1.00 94.88 92 TRP A C 1
ATOM 707 O O . TRP A 1 92 ? -14.506 0.831 1.061 1.00 94.88 92 TRP A O 1
ATOM 717 N N . SER A 1 93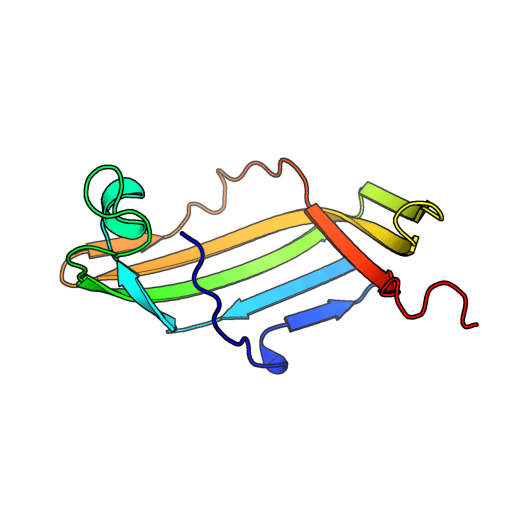 ? -13.885 -0.611 2.656 1.00 95.62 93 SER A N 1
ATOM 718 C CA . SER A 1 93 ? -15.037 -0.344 3.512 1.00 95.62 93 SER A CA 1
ATOM 719 C C . SER A 1 93 ? -14.693 -0.485 4.979 1.00 95.62 93 SER A C 1
ATOM 721 O O . SER A 1 93 ? -13.899 -1.351 5.343 1.00 95.62 93 SER A O 1
ATOM 723 N N . MET A 1 94 ? -15.364 0.306 5.808 1.00 94.62 94 MET A N 1
ATOM 724 C CA . MET A 1 94 ? -15.241 0.281 7.257 1.00 94.62 94 MET A CA 1
ATOM 725 C C . MET A 1 94 ? -16.608 0.340 7.916 1.00 94.62 94 MET A C 1
ATOM 727 O O . MET A 1 94 ? -17.524 1.006 7.427 1.00 94.62 94 MET A O 1
ATOM 731 N N . THR A 1 95 ? -16.721 -0.352 9.040 1.00 95.81 95 THR A N 1
ATOM 732 C CA . THR A 1 95 ? -17.851 -0.268 9.954 1.00 95.81 95 THR A CA 1
ATOM 733 C C . THR A 1 95 ? -17.355 0.019 11.367 1.00 95.81 95 THR A C 1
ATOM 735 O O . THR A 1 95 ? -16.377 -0.549 11.851 1.00 95.81 95 THR A O 1
ATOM 738 N N . GLU A 1 96 ? -18.057 0.920 12.037 1.00 93.69 96 GLU A N 1
ATOM 739 C CA . GLU A 1 96 ? -17.949 1.248 13.454 1.00 93.69 96 GLU A CA 1
ATOM 740 C C . GLU A 1 96 ? -19.377 1.274 14.028 1.00 93.69 96 GLU A C 1
ATOM 742 O O . GLU A 1 96 ? -20.366 1.310 13.293 1.00 93.69 96 GLU A O 1
ATOM 747 N N . ARG A 1 97 ? -19.531 1.254 15.356 1.00 91.50 97 ARG A N 1
ATOM 748 C CA . ARG A 1 97 ? -20.840 1.428 15.998 1.00 91.50 97 ARG A CA 1
ATOM 749 C C . ARG A 1 97 ? -21.565 2.681 15.472 1.00 91.50 97 ARG A C 1
ATOM 751 O O . ARG A 1 97 ? -21.205 3.801 15.817 1.00 91.50 97 ARG A O 1
ATOM 758 N N . GLY A 1 98 ? -22.639 2.459 14.714 1.00 90.44 98 GLY A N 1
ATOM 759 C CA . GLY A 1 98 ? -23.506 3.514 14.181 1.00 90.44 98 GLY A CA 1
ATOM 760 C C . GLY A 1 98 ? -22.945 4.256 12.965 1.00 90.44 98 GLY A C 1
ATOM 761 O O . GLY A 1 98 ? -23.552 5.235 12.539 1.00 90.44 98 GLY A O 1
ATOM 762 N N . PHE A 1 99 ? -21.819 3.811 12.400 1.00 91.81 99 PHE A N 1
ATOM 763 C CA . PHE A 1 99 ? -21.180 4.463 11.260 1.00 91.81 99 PHE A CA 1
ATOM 764 C C . PHE A 1 99 ? -20.631 3.438 10.265 1.00 91.81 99 PHE A C 1
ATOM 766 O O . PHE A 1 99 ? -20.092 2.398 10.641 1.00 91.81 99 PHE A O 1
ATOM 773 N N . SER A 1 100 ? -20.747 3.743 8.975 1.00 94.06 100 SER A N 1
ATOM 774 C CA . SER A 1 100 ? -20.110 2.950 7.931 1.00 94.06 100 SER A CA 1
ATOM 775 C C . SER A 1 100 ? -19.633 3.838 6.797 1.00 94.06 100 SER A C 1
ATOM 777 O O . SER A 1 100 ? -20.236 4.869 6.502 1.00 94.06 100 SER A O 1
ATOM 779 N N . PHE A 1 101 ? -18.559 3.405 6.154 1.00 91.94 101 PHE A N 1
ATOM 780 C CA . PHE A 1 101 ? -17.989 4.058 4.991 1.00 91.94 101 PHE A CA 1
ATOM 781 C C . PHE A 1 101 ? -17.653 3.016 3.926 1.00 91.94 101 PHE A C 1
ATOM 783 O O . PHE A 1 101 ? -17.213 1.907 4.238 1.00 91.94 101 PHE A O 1
ATOM 790 N N . ARG A 1 102 ? -17.798 3.399 2.657 1.00 93.81 102 ARG A N 1
ATOM 791 C CA . ARG A 1 102 ? -17.317 2.645 1.498 1.00 93.81 102 ARG A CA 1
ATOM 792 C C . ARG A 1 102 ? -16.693 3.609 0.494 1.00 93.81 102 ARG A C 1
ATOM 794 O O . ARG A 1 102 ? -17.247 4.679 0.252 1.00 93.81 102 ARG A O 1
ATOM 801 N N . SER A 1 103 ? -15.548 3.236 -0.075 1.00 90.81 103 SER A N 1
ATOM 802 C CA . SER A 1 103 ? -14.901 4.033 -1.114 1.00 90.81 103 SER A CA 1
ATOM 803 C C . SER A 1 103 ? -15.786 4.131 -2.359 1.00 90.81 103 SER A C 1
ATOM 805 O O . SER A 1 103 ? -16.473 3.182 -2.739 1.00 90.81 103 SER A O 1
ATOM 807 N N . ASN A 1 104 ? -15.765 5.295 -3.009 1.00 90.75 104 ASN A N 1
ATOM 808 C CA . ASN A 1 104 ? -16.336 5.448 -4.340 1.00 90.75 104 ASN A CA 1
ATOM 809 C C . ASN A 1 104 ? -15.378 4.809 -5.357 1.00 90.75 104 ASN A C 1
ATOM 811 O O . ASN A 1 104 ? -14.212 5.198 -5.448 1.00 90.75 104 ASN A O 1
ATOM 815 N N . SER A 1 105 ? -15.865 3.839 -6.126 1.00 82.50 105 SER A N 1
ATOM 816 C CA . SER A 1 105 ? -15.056 3.122 -7.113 1.00 82.50 105 SER A CA 1
ATOM 817 C C . SER A 1 105 ? -14.677 3.973 -8.331 1.00 82.50 105 SER A C 1
ATOM 819 O O . SER A 1 105 ? -13.667 3.672 -8.958 1.00 82.50 105 SER A O 1
ATOM 821 N N . GLN A 1 106 ? -15.437 5.029 -8.648 1.00 85.06 106 GLN A N 1
ATOM 822 C CA . GLN A 1 106 ? -15.264 5.856 -9.856 1.00 85.06 106 GLN A CA 1
ATOM 823 C C . GLN A 1 106 ? -14.403 7.110 -9.637 1.00 85.06 106 GLN A C 1
ATOM 825 O O . GLN A 1 106 ? -13.994 7.756 -10.594 1.00 85.06 106 GLN A O 1
ATOM 830 N N . GLY A 1 107 ? -14.145 7.490 -8.384 1.00 84.56 107 GLY A N 1
ATOM 831 C CA . GLY A 1 107 ? -13.460 8.743 -8.034 1.00 84.56 107 GLY A CA 1
ATOM 832 C C . GLY A 1 107 ? -11.982 8.582 -7.683 1.00 84.56 107 GLY A C 1
ATOM 833 O O . GLY A 1 107 ? -11.459 9.396 -6.926 1.00 84.56 107 GLY A O 1
ATOM 834 N N . GLN A 1 108 ? -11.335 7.502 -8.124 1.00 91.06 108 GLN A N 1
ATOM 835 C CA . GLN A 1 108 ? -9.975 7.169 -7.698 1.00 91.06 108 GLN A CA 1
ATOM 836 C C . GLN A 1 108 ? -8.935 7.680 -8.692 1.00 91.06 108 GLN A C 1
ATOM 838 O O . GLN A 1 108 ? -9.008 7.388 -9.883 1.00 91.06 108 GLN A O 1
ATOM 843 N N . THR A 1 109 ? -7.934 8.389 -8.172 1.00 93.19 109 THR A N 1
ATOM 844 C CA . THR A 1 109 ? -6.762 8.830 -8.933 1.00 93.19 109 THR A CA 1
ATOM 845 C C . THR A 1 109 ? -5.550 8.024 -8.493 1.00 93.19 1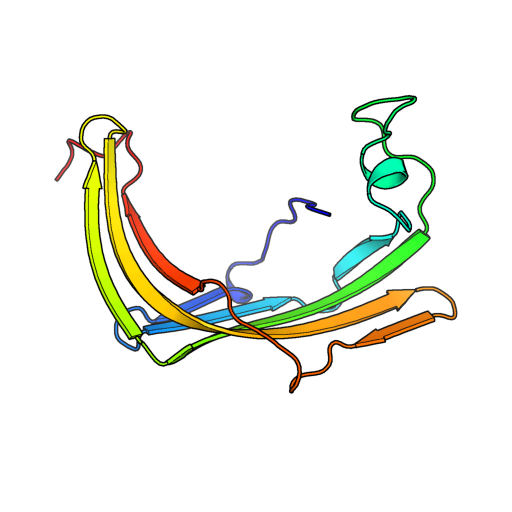09 THR A C 1
ATOM 847 O O . THR A 1 109 ? -5.175 8.042 -7.320 1.00 93.19 109 THR A O 1
ATOM 850 N N . VAL A 1 110 ? -4.916 7.337 -9.440 1.00 93.38 110 VAL A N 1
ATOM 851 C CA . VAL A 1 110 ? -3.669 6.605 -9.204 1.00 93.38 110 VAL A CA 1
ATOM 852 C C . VAL A 1 110 ? -2.506 7.556 -9.448 1.00 93.38 110 VAL A C 1
ATOM 854 O O . VAL A 1 110 ? -2.288 7.985 -10.576 1.00 93.38 110 VAL A O 1
ATOM 857 N N . VAL A 1 111 ? -1.764 7.892 -8.391 1.00 94.75 111 VAL A N 1
ATOM 858 C CA . VAL A 1 111 ? -0.533 8.695 -8.514 1.00 94.75 111 VAL A CA 1
ATOM 859 C C . VAL A 1 111 ? 0.619 7.824 -9.012 1.00 94.75 111 VAL A C 1
ATOM 861 O O . VAL A 1 111 ? 1.357 8.222 -9.906 1.00 94.75 111 VAL A O 1
ATOM 864 N N . ALA A 1 112 ? 0.751 6.623 -8.448 1.00 93.88 112 ALA A N 1
ATOM 865 C CA . ALA A 1 112 ? 1.707 5.610 -8.866 1.00 93.88 112 ALA A CA 1
ATOM 866 C C . ALA A 1 112 ? 1.255 4.230 -8.371 1.00 93.88 112 ALA A C 1
ATOM 868 O O . ALA A 1 112 ? 0.691 4.117 -7.280 1.00 93.88 112 ALA A O 1
ATOM 869 N N . ALA A 1 113 ? 1.521 3.187 -9.153 1.00 96.44 113 ALA A N 1
ATOM 870 C CA . ALA A 1 113 ? 1.298 1.807 -8.748 1.00 96.44 113 ALA A CA 1
ATOM 871 C C . ALA A 1 113 ? 2.319 0.892 -9.425 1.00 96.44 113 ALA A C 1
ATOM 873 O O . ALA A 1 113 ? 2.466 0.897 -10.647 1.00 96.44 113 ALA A O 1
ATOM 874 N N . PHE A 1 114 ? 3.010 0.097 -8.615 1.00 96.06 114 PHE A N 1
ATOM 875 C CA . PHE A 1 114 ? 4.052 -0.811 -9.068 1.00 96.06 114 PHE A CA 1
ATOM 876 C C . PHE A 1 114 ? 3.834 -2.189 -8.462 1.00 96.06 114 PHE A C 1
ATOM 878 O O . PHE A 1 114 ? 3.470 -2.313 -7.291 1.00 96.06 114 PHE A O 1
ATOM 885 N N . ILE A 1 115 ? 4.103 -3.214 -9.258 1.00 97.06 115 ILE A N 1
ATOM 886 C CA . ILE A 1 115 ? 4.315 -4.578 -8.781 1.00 97.06 115 ILE A CA 1
ATOM 887 C C . ILE A 1 115 ? 5.684 -5.027 -9.267 1.00 97.06 115 ILE A C 1
ATOM 889 O O . ILE A 1 115 ? 6.141 -4.592 -10.321 1.00 97.06 115 ILE A O 1
ATOM 893 N N . GLY A 1 116 ? 6.360 -5.880 -8.515 1.00 95.19 116 GLY A N 1
ATOM 894 C CA . GLY A 1 116 ? 7.701 -6.280 -8.894 1.00 95.19 116 GLY A CA 1
ATOM 895 C C . GLY A 1 116 ? 8.288 -7.312 -7.963 1.00 95.19 116 GLY A C 1
ATOM 896 O O . GLY A 1 116 ? 7.663 -7.738 -6.989 1.00 95.19 116 GLY A O 1
ATOM 897 N N . ARG A 1 117 ? 9.513 -7.693 -8.290 1.00 94.06 117 ARG A N 1
ATOM 898 C CA . ARG A 1 117 ? 10.371 -8.518 -7.449 1.00 94.06 117 ARG A CA 1
ATOM 899 C C . ARG A 1 117 ? 11.659 -7.754 -7.209 1.00 94.06 117 ARG A C 1
ATOM 901 O O . ARG A 1 117 ? 12.248 -7.216 -8.142 1.00 94.06 117 ARG A O 1
ATOM 908 N N . GLU A 1 118 ? 12.088 -7.731 -5.962 1.00 91.62 118 GLU A N 1
ATOM 909 C CA . GLU A 1 118 ? 13.307 -7.053 -5.548 1.00 91.62 118 GLU A CA 1
ATOM 910 C C . GLU A 1 118 ? 14.213 -8.050 -4.834 1.00 91.62 118 GLU A C 1
ATOM 912 O O . GLU A 1 118 ? 13.767 -8.851 -4.006 1.00 91.62 118 GLU A O 1
ATOM 917 N N . ARG A 1 119 ? 15.499 -8.006 -5.169 1.00 88.12 119 ARG A N 1
ATOM 918 C CA . ARG A 1 119 ? 16.543 -8.748 -4.479 1.00 88.12 119 ARG A CA 1
ATOM 919 C C . ARG A 1 119 ? 17.022 -7.914 -3.300 1.00 88.12 119 ARG A C 1
ATOM 921 O O . ARG A 1 119 ? 17.545 -6.816 -3.479 1.00 88.12 119 ARG A O 1
ATOM 928 N N . ASN A 1 120 ? 16.872 -8.465 -2.098 1.00 80.38 120 ASN A N 1
ATOM 929 C CA . ASN A 1 120 ? 17.382 -7.841 -0.881 1.00 80.38 120 ASN A CA 1
ATOM 930 C C . ASN A 1 120 ? 18.902 -7.630 -0.971 1.00 80.38 120 ASN A C 1
ATOM 932 O O . ASN A 1 120 ? 19.632 -8.509 -1.434 1.00 80.38 120 ASN A O 1
ATOM 936 N N . GLY A 1 121 ? 19.380 -6.497 -0.458 1.00 80.00 121 GLY A N 1
ATOM 937 C CA . GLY A 1 121 ? 20.773 -6.099 -0.617 1.00 80.00 121 GLY A CA 1
ATOM 938 C C . GLY A 1 121 ? 21.841 -6.879 0.125 1.00 80.00 121 GLY A C 1
ATOM 939 O O . GLY A 1 121 ? 23.022 -6.821 -0.236 1.00 80.00 121 GLY A O 1
ATOM 940 N N . VAL A 1 122 ? 21.442 -7.689 1.102 1.00 82.50 122 VAL A N 1
ATOM 941 C CA . VAL A 1 122 ? 22.325 -8.706 1.684 1.00 82.50 122 VAL A CA 1
ATOM 942 C C . VAL A 1 122 ? 22.694 -9.770 0.640 1.00 82.50 122 VAL A C 1
ATOM 944 O O . VAL A 1 122 ? 23.775 -10.350 0.711 1.00 82.50 122 VAL A O 1
ATOM 947 N N . PHE A 1 123 ? 21.838 -9.994 -0.361 1.00 79.25 123 PHE A N 1
ATOM 948 C CA . PHE A 1 123 ? 22.052 -10.940 -1.459 1.00 79.25 123 PHE A CA 1
ATOM 949 C C . PHE A 1 123 ? 22.464 -10.259 -2.770 1.00 79.25 123 PHE A C 1
ATOM 951 O O . PHE A 1 123 ? 22.402 -10.894 -3.815 1.00 79.25 123 PHE A O 1
ATOM 958 N N . PHE A 1 124 ? 22.875 -8.986 -2.734 1.00 77.12 124 PHE A N 1
ATOM 959 C CA . PHE A 1 124 ? 23.197 -8.227 -3.946 1.00 77.12 124 PHE A CA 1
ATOM 960 C C . PHE A 1 124 ? 24.320 -8.869 -4.777 1.00 77.12 124 PHE A C 1
ATOM 962 O O . PHE A 1 124 ? 24.182 -8.996 -5.985 1.00 77.12 124 PHE A O 1
ATOM 969 N N . ASP A 1 125 ? 25.382 -9.342 -4.115 1.00 79.31 125 ASP A N 1
ATOM 970 C CA . ASP A 1 125 ? 26.561 -9.946 -4.760 1.00 79.31 125 ASP A CA 1
ATOM 971 C C . ASP A 1 125 ? 26.441 -11.474 -4.942 1.00 79.31 125 ASP A C 1
ATOM 973 O O . ASP A 1 125 ? 27.437 -12.149 -5.199 1.00 79.31 125 ASP A O 1
ATOM 977 N N . ARG A 1 126 ? 25.258 -12.055 -4.703 1.00 67.50 126 ARG A N 1
ATOM 978 C CA . ARG A 1 126 ? 25.027 -13.496 -4.864 1.00 67.50 126 ARG A CA 1
ATOM 979 C C . ARG A 1 126 ? 24.191 -13.724 -6.112 1.00 67.50 126 ARG A C 1
ATOM 981 O O . ARG A 1 126 ? 23.107 -13.146 -6.216 1.00 67.50 126 ARG A O 1
ATOM 988 N N . ASP A 1 127 ? 24.718 -14.552 -7.010 1.00 58.38 127 ASP A N 1
ATOM 989 C CA . ASP A 1 127 ? 24.056 -14.966 -8.250 1.00 58.38 127 ASP A CA 1
ATOM 990 C C . ASP A 1 127 ? 22.748 -15.717 -7.972 1.00 58.38 127 ASP A C 1
ATOM 992 O O . ASP A 1 127 ? 22.768 -16.693 -7.180 1.00 58.38 127 ASP A O 1
#

Solvent-accessible surface area (backbone atoms only — not comparable to full-atom values): 7478 Å² total; per-residue (Å²): 134,92,73,94,70,87,74,59,71,91,30,54,48,77,37,79,90,79,39,32,35,38,44,44,52,71,76,40,78,44,73,45,39,94,45,71,42,40,50,40,10,51,86,89,40,73,79,45,55,56,78,66,42,72,27,36,35,33,37,42,37,38,36,36,67,70,77,48,76,48,75,49,74,39,81,88,81,24,36,38,33,44,37,32,34,30,41,61,48,63,50,40,36,39,40,40,91,96,45,74,51,66,57,66,81,84,77,71,81,73,90,77,37,74,50,71,53,70,48,57,46,93,51,54,93,55,134

Sequence (127 aa):
MFWTIRAPESAVHVDLDRGTARYRMTDVGLRDYGNLANAIGLPANPGRPGPSKPSTVSWDLRFSGITARESFSDATLRFAGDYIQTGAHLDWSMTERGFSFRSNSQGQTVVAAFIGRERNGVFFDRD

Mean predicted aligned error: 5.57 Å